Protein AF-A0A7L2SC80-F1 (afdb_monomer_lite)

Radius of gyration: 14.81 Å; chains: 1; bounding box: 38×23×45 Å

Organism: NCBI:txid98133

Foldseek 3Di:
DPLVVLLVVLVVLLVVLVVQVVVDDPSNVQVLQLSQLVLVVVLLVLLAVCAPHPQQLVSSLSSGRQSHPCPPPLSVQSSVDRDPVSNQVSLVVPPVSVVLVVQADDDVPGDHSVNSSVVVSVPRD

InterPro domains:
  IPR002843 ATPase, V0 complex, C/D subunit [PF01992] (8-123)
  IPR016727 ATPase, V0 complex, subunit D [PTHR11028] (8-123)
  IPR036079 V-type ATP synthase subunit C/D subunit superfamily [SSF103486] (8-123)

Structure (mmCIF, N/CA/C/O backbone):
data_AF-A0A7L2SC80-F1
#
_entry.id   AF-A0A7L2SC80-F1
#
loop_
_atom_site.group_PDB
_atom_site.id
_atom_site.type_symbol
_atom_site.label_atom_id
_atom_site.label_alt_id
_atom_site.label_comp_id
_atom_site.label_asym_id
_atom_site.label_entity_id
_atom_site.label_seq_id
_atom_site.pdbx_PDB_ins_code
_atom_site.Cartn_x
_atom_site.Cartn_y
_atom_site.Cartn_z
_atom_site.occupancy
_atom_site.B_iso_or_equiv
_atom_site.auth_seq_id
_atom_site.auth_comp_id
_atom_site.auth_asym_id
_atom_site.auth_atom_id
_atom_site.pdbx_PDB_model_num
ATOM 1 N N . LYS A 1 1 ? 20.762 9.617 -1.065 1.00 44.97 1 LYS A N 1
ATOM 2 C CA . LYS A 1 1 ? 20.483 10.776 -0.170 1.00 44.97 1 LYS A CA 1
ATOM 3 C C . LYS A 1 1 ? 18.986 11.128 -0.031 1.00 44.97 1 LYS A C 1
ATOM 5 O O . LYS A 1 1 ? 18.676 11.919 0.844 1.00 44.97 1 LYS A O 1
ATOM 10 N N . ASN A 1 2 ? 18.051 10.496 -0.763 1.00 51.22 2 ASN A N 1
ATOM 11 C CA . ASN A 1 2 ? 16.617 10.858 -0.738 1.00 51.22 2 ASN A CA 1
ATOM 12 C C . ASN A 1 2 ? 15.681 9.889 0.027 1.00 51.22 2 ASN A C 1
ATOM 14 O O . ASN A 1 2 ? 14.469 10.008 -0.092 1.00 51.22 2 ASN A O 1
ATOM 18 N N . ALA A 1 3 ? 16.195 8.964 0.847 1.00 55.78 3 ALA A N 1
ATOM 19 C CA . ALA A 1 3 ? 15.359 8.013 1.604 1.00 55.78 3 ALA A CA 1
ATOM 20 C C . ALA A 1 3 ? 14.628 8.627 2.827 1.00 55.78 3 ALA A C 1
ATOM 22 O O . ALA A 1 3 ? 13.800 7.968 3.457 1.00 55.78 3 ALA A O 1
ATOM 23 N N . HIS A 1 4 ? 14.897 9.894 3.166 1.00 62.88 4 HIS A N 1
ATOM 24 C CA . HIS A 1 4 ? 14.299 10.550 4.335 1.00 62.88 4 HIS A CA 1
ATOM 25 C C . HIS A 1 4 ? 12.846 10.988 4.127 1.00 62.88 4 HIS A C 1
ATOM 27 O O . HIS A 1 4 ? 12.032 10.817 5.025 1.00 62.88 4 HIS A O 1
ATOM 33 N N . LEU A 1 5 ? 12.491 11.523 2.956 1.00 69.94 5 LEU A N 1
ATOM 34 C CA . LEU A 1 5 ? 11.112 11.958 2.695 1.00 69.94 5 LEU A CA 1
ATOM 35 C C . LEU A 1 5 ? 10.131 10.772 2.649 1.00 69.94 5 LEU A C 1
ATOM 37 O O . LEU A 1 5 ? 9.066 10.863 3.263 1.00 69.94 5 LEU A O 1
ATOM 41 N N . PRO A 1 6 ? 10.477 9.630 2.016 1.00 72.44 6 PRO A N 1
ATOM 42 C CA . PRO A 1 6 ? 9.577 8.489 1.990 1.00 72.44 6 PRO A CA 1
ATOM 43 C C . PRO A 1 6 ? 9.304 7.875 3.368 1.00 72.44 6 PRO A C 1
ATOM 45 O O . PRO A 1 6 ? 8.156 7.529 3.654 1.00 72.44 6 PRO A O 1
ATOM 48 N N . SER A 1 7 ? 10.329 7.795 4.220 1.00 75.94 7 SER A N 1
ATOM 49 C CA . SER A 1 7 ? 10.220 7.267 5.586 1.00 75.94 7 SER A CA 1
ATOM 50 C C . SER A 1 7 ? 9.497 8.228 6.536 1.00 75.94 7 SER A C 1
ATOM 52 O O . SER A 1 7 ? 8.716 7.782 7.373 1.00 75.94 7 SER A O 1
ATOM 54 N N . LEU A 1 8 ? 9.663 9.546 6.367 1.00 85.31 8 LEU A N 1
ATOM 55 C CA . LEU A 1 8 ? 8.882 10.543 7.110 1.00 85.31 8 LEU A CA 1
ATOM 56 C C . LEU A 1 8 ? 7.385 10.427 6.822 1.00 85.31 8 LEU A C 1
ATOM 58 O O . LEU A 1 8 ? 6.585 10.444 7.753 1.00 85.31 8 LEU A O 1
ATOM 62 N N . PHE A 1 9 ? 7.001 10.267 5.554 1.00 88.38 9 PHE A N 1
ATOM 63 C CA . PHE A 1 9 ? 5.591 10.101 5.201 1.00 88.38 9 PHE A CA 1
ATOM 64 C C . PHE A 1 9 ? 5.027 8.773 5.719 1.00 88.38 9 PHE A C 1
ATOM 66 O O . PHE A 1 9 ? 3.892 8.739 6.177 1.00 88.38 9 PHE A O 1
ATOM 73 N N . GLN A 1 10 ? 5.817 7.692 5.708 1.00 91.19 10 GLN A N 1
ATOM 74 C CA . GLN A 1 10 ? 5.403 6.423 6.313 1.00 91.19 10 GLN A CA 1
ATOM 75 C C . GLN A 1 10 ? 5.086 6.607 7.804 1.00 91.19 10 GLN A C 1
ATOM 77 O O . GLN A 1 10 ? 3.993 6.268 8.250 1.00 91.19 10 GLN A O 1
ATOM 82 N N . ALA A 1 11 ? 6.020 7.191 8.559 1.00 92.50 11 ALA A N 1
ATOM 83 C CA . ALA A 1 11 ? 5.844 7.431 9.987 1.00 92.50 11 ALA A CA 1
ATOM 84 C C . ALA A 1 11 ? 4.668 8.378 10.273 1.00 92.50 11 ALA A C 1
ATOM 86 O O . ALA A 1 11 ? 3.912 8.156 11.218 1.00 92.50 11 ALA A O 1
ATOM 87 N N . TYR A 1 12 ? 4.493 9.416 9.449 1.00 95.25 12 TYR A N 1
ATOM 88 C CA . TYR A 1 12 ? 3.352 10.324 9.525 1.00 95.25 12 TYR A CA 1
ATOM 89 C C . TYR A 1 12 ? 2.029 9.578 9.339 1.00 95.25 12 TYR A C 1
ATOM 91 O O . TYR A 1 12 ? 1.153 9.694 10.193 1.00 95.25 12 TYR A O 1
ATOM 99 N N . LEU A 1 13 ? 1.908 8.783 8.273 1.00 96.38 13 LEU A N 1
ATOM 100 C CA . LEU A 1 13 ? 0.674 8.078 7.939 1.00 96.38 13 LEU A CA 1
ATOM 101 C C . LEU A 1 13 ? 0.300 7.065 9.029 1.00 96.38 13 LEU A C 1
ATOM 103 O O . LEU A 1 13 ? -0.830 7.064 9.512 1.00 96.38 13 LEU A O 1
ATOM 107 N N . GLU A 1 14 ? 1.270 6.279 9.505 1.00 97.12 14 GLU A N 1
ATOM 108 C CA . GLU A 1 14 ? 1.054 5.322 10.596 1.00 97.12 14 GLU A CA 1
ATOM 109 C C . GLU A 1 14 ? 0.667 6.014 11.915 1.00 97.12 14 GLU A C 1
ATOM 111 O O . GLU A 1 14 ? -0.162 5.505 12.674 1.00 97.12 14 GLU A O 1
ATOM 116 N N . SER A 1 15 ? 1.264 7.172 12.213 1.00 97.62 15 SER A N 1
ATOM 117 C CA . SER A 1 15 ? 0.950 7.941 13.420 1.00 97.62 15 SER A CA 1
ATOM 118 C C . SER A 1 15 ? -0.437 8.583 13.334 1.00 97.62 15 SER A C 1
ATOM 120 O O . SER A 1 15 ? -1.201 8.541 14.300 1.00 97.62 15 SER A O 1
ATOM 122 N N . PHE A 1 16 ? -0.804 9.114 12.166 1.00 97.56 16 PHE A N 1
ATOM 123 C CA . PHE A 1 16 ? -2.110 9.727 11.945 1.00 97.56 16 PHE A CA 1
ATOM 124 C C . PHE A 1 16 ? -3.239 8.692 11.973 1.00 97.56 16 PHE A C 1
ATOM 126 O O . PHE A 1 16 ? -4.248 8.912 12.638 1.00 97.56 16 PHE A O 1
ATOM 133 N N . TYR A 1 17 ? -3.028 7.513 11.382 1.00 97.94 17 TYR A N 1
ATOM 134 C CA . TYR A 1 17 ? -3.959 6.391 11.497 1.00 97.94 17 TYR A CA 1
ATOM 135 C C . TYR A 1 17 ? -4.196 5.984 12.957 1.00 97.94 17 TYR A C 1
ATOM 137 O O . TYR A 1 17 ? -5.339 5.842 13.397 1.00 97.94 17 TYR A O 1
ATOM 145 N N . LYS A 1 18 ? -3.120 5.855 13.750 1.00 97.88 18 LYS A N 1
ATOM 146 C CA . LYS A 1 18 ? -3.226 5.573 15.191 1.00 97.88 18 LYS A CA 1
ATOM 147 C C . LYS A 1 18 ? -4.006 6.668 15.916 1.00 97.88 18 LYS A C 1
ATOM 149 O O . LYS A 1 18 ? -4.872 6.344 16.722 1.00 97.88 18 LYS A O 1
ATOM 154 N N . PHE A 1 19 ? -3.746 7.938 15.612 1.00 97.88 19 PHE A N 1
ATOM 155 C CA . PHE A 1 19 ? -4.492 9.059 16.179 1.00 97.88 19 PHE A CA 1
ATOM 156 C C . PHE A 1 19 ? -5.993 8.973 15.853 1.00 97.88 19 PHE A C 1
ATOM 158 O O . PHE A 1 19 ? -6.807 8.986 16.776 1.00 97.88 19 PHE A O 1
ATOM 165 N N . CYS A 1 20 ? -6.374 8.782 14.588 1.00 97.75 20 CYS A N 1
ATOM 166 C CA . CYS A 1 20 ? -7.776 8.608 14.192 1.00 97.75 20 CYS A CA 1
ATOM 167 C C . CYS A 1 20 ? -8.438 7.432 14.922 1.00 97.75 20 CYS A C 1
ATOM 169 O O . CYS A 1 20 ? -9.532 7.594 15.465 1.00 97.75 20 CYS A O 1
ATOM 171 N N . LYS A 1 21 ? -7.748 6.288 15.041 1.00 96.31 21 LYS A N 1
ATOM 172 C CA . LYS A 1 21 ? -8.234 5.151 15.840 1.00 96.31 21 LYS A CA 1
ATOM 173 C C . LYS A 1 21 ? -8.453 5.499 17.310 1.00 96.31 21 LYS A C 1
ATOM 175 O O . LYS A 1 21 ? -9.434 5.040 17.885 1.00 96.31 21 LYS A O 1
ATOM 180 N N . THR A 1 22 ? -7.575 6.298 17.922 1.00 97.81 22 THR A N 1
ATOM 181 C CA . THR A 1 22 ? -7.747 6.707 19.329 1.00 97.81 22 THR A CA 1
ATOM 182 C C . THR A 1 22 ? -8.941 7.630 19.548 1.00 97.81 22 THR A C 1
ATOM 184 O O . THR A 1 22 ? -9.525 7.596 20.628 1.00 97.81 22 THR A O 1
ATOM 187 N N . LEU A 1 23 ? -9.324 8.429 18.545 1.00 97.25 23 LEU A N 1
ATOM 188 C CA . LEU A 1 23 ? -10.520 9.273 18.619 1.00 97.25 23 LEU A CA 1
ATOM 189 C C . LEU A 1 23 ? -11.811 8.445 18.574 1.00 97.25 23 LEU A C 1
ATOM 191 O O . LEU A 1 23 ? -12.787 8.808 19.228 1.00 97.25 23 LEU A O 1
ATOM 195 N N . GLY A 1 24 ? -11.807 7.327 17.841 1.00 95.50 24 GLY A N 1
ATOM 196 C CA . GLY A 1 24 ? -12.957 6.432 17.732 1.00 95.50 24 GLY A CA 1
ATOM 197 C C . GLY A 1 24 ? -14.177 7.071 17.059 1.00 95.50 24 GLY A C 1
ATOM 198 O O . GLY A 1 24 ? -14.107 8.157 16.474 1.00 95.50 24 GLY A O 1
ATOM 199 N N . GLY A 1 25 ? -15.308 6.365 17.142 1.00 96.44 25 GLY A N 1
ATOM 200 C CA . GLY A 1 25 ? -16.595 6.803 16.601 1.00 96.44 25 GLY A CA 1
ATOM 201 C C . GLY A 1 25 ? -16.529 7.163 15.117 1.00 96.44 25 GLY A C 1
ATOM 202 O O . GLY A 1 25 ? -15.715 6.631 14.367 1.00 96.44 25 GLY A O 1
ATOM 203 N N . THR A 1 26 ? -17.340 8.141 14.718 1.00 96.88 26 THR A N 1
ATOM 204 C CA . THR A 1 26 ? -17.448 8.587 13.322 1.00 96.88 26 THR A CA 1
ATOM 205 C C . THR A 1 26 ? -16.108 9.014 12.722 1.00 96.88 26 THR A C 1
ATOM 207 O O . THR A 1 26 ? -15.879 8.801 11.538 1.00 96.88 26 THR A O 1
ATOM 210 N N . THR A 1 27 ? -15.197 9.579 13.522 1.00 96.00 27 THR A N 1
ATOM 211 C CA . THR A 1 27 ? -13.871 9.974 13.032 1.00 96.00 27 THR A CA 1
ATOM 212 C C . THR A 1 27 ? -13.043 8.764 12.625 1.00 96.00 27 THR A C 1
ATOM 214 O O . THR A 1 27 ? -12.431 8.783 11.561 1.00 96.00 27 THR A O 1
ATOM 217 N N . ALA A 1 28 ? -13.006 7.717 13.453 1.00 96.56 28 ALA A N 1
ATOM 218 C CA . ALA A 1 28 ? -12.284 6.498 13.106 1.00 96.56 28 ALA A CA 1
ATOM 219 C C . ALA A 1 28 ? -12.945 5.787 11.919 1.00 96.56 28 ALA A C 1
ATOM 221 O O . ALA A 1 28 ? -12.233 5.381 11.004 1.00 96.56 28 ALA A O 1
ATOM 222 N N . ASP A 1 29 ? -14.277 5.704 11.917 1.00 95.69 29 ASP A N 1
ATOM 223 C CA . ASP A 1 29 ? -15.049 5.011 10.882 1.00 95.69 29 ASP A CA 1
ATOM 224 C C . ASP A 1 29 ? -14.896 5.666 9.501 1.00 95.69 29 ASP A C 1
ATOM 226 O O . ASP A 1 29 ? -14.832 4.959 8.502 1.00 95.69 29 ASP A O 1
ATOM 230 N N . ALA A 1 30 ? -14.785 6.998 9.441 1.00 94.94 30 ALA A N 1
ATOM 231 C CA . ALA A 1 30 ? -14.567 7.727 8.192 1.00 94.94 30 ALA A CA 1
ATOM 232 C C . ALA A 1 30 ? -13.084 7.780 7.787 1.00 94.94 30 ALA A C 1
ATOM 234 O O . ALA A 1 30 ? -12.737 7.518 6.640 1.00 94.94 30 ALA A O 1
ATOM 235 N N . MET A 1 31 ? -12.178 8.102 8.718 1.00 96.12 31 MET A N 1
ATOM 236 C CA . MET A 1 31 ? -10.776 8.364 8.366 1.00 96.12 31 MET A CA 1
ATOM 237 C C . MET A 1 31 ? -9.936 7.099 8.196 1.00 96.12 31 MET A C 1
ATOM 239 O O . MET A 1 31 ? -9.026 7.093 7.372 1.00 96.12 31 MET A O 1
ATOM 243 N N . CYS A 1 32 ? -10.175 6.039 8.977 1.00 96.69 32 CYS A N 1
ATOM 244 C CA . CYS A 1 32 ? -9.326 4.844 8.909 1.00 96.69 32 CYS A CA 1
ATOM 245 C C . CYS A 1 32 ? -9.374 4.164 7.530 1.00 96.69 32 CYS A C 1
ATOM 247 O O . CYS A 1 32 ? -8.293 3.862 7.030 1.00 96.69 32 CYS A O 1
ATOM 249 N N . PRO A 1 33 ? -10.543 3.990 6.878 1.00 96.00 33 PRO A N 1
ATOM 250 C CA . PRO A 1 33 ? -10.604 3.433 5.524 1.00 96.00 33 PRO A CA 1
ATOM 251 C C . PRO A 1 33 ? -9.850 4.275 4.484 1.00 96.00 33 PRO A C 1
ATOM 253 O O . PRO A 1 33 ? -9.112 3.724 3.671 1.00 96.00 33 PRO A O 1
ATOM 256 N N . ILE A 1 34 ? -9.962 5.608 4.556 1.00 95.44 34 ILE A N 1
ATOM 257 C CA . ILE A 1 34 ? -9.240 6.536 3.666 1.00 95.44 34 ILE A CA 1
ATOM 258 C C . ILE A 1 34 ? -7.723 6.372 3.841 1.00 95.44 34 ILE A C 1
ATOM 260 O O . ILE A 1 34 ? -6.972 6.275 2.873 1.00 95.44 34 ILE A O 1
ATOM 264 N N . LEU A 1 35 ? -7.257 6.307 5.090 1.00 96.56 35 LEU A N 1
ATOM 265 C CA . LEU A 1 35 ? -5.834 6.157 5.406 1.00 96.56 35 LEU A CA 1
ATOM 266 C C . LEU A 1 35 ? -5.292 4.755 5.087 1.00 96.56 35 LEU A C 1
ATOM 268 O O . LEU A 1 35 ? -4.122 4.629 4.726 1.00 96.56 35 LEU A O 1
ATOM 272 N N . GLU A 1 36 ? -6.120 3.714 5.207 1.00 97.25 36 GLU A N 1
ATOM 273 C CA . GLU A 1 36 ? -5.798 2.350 4.771 1.00 97.25 36 GLU A CA 1
ATOM 274 C C . GLU A 1 36 ? -5.571 2.304 3.260 1.00 97.25 36 GLU A C 1
ATOM 276 O O . GLU A 1 36 ? -4.550 1.784 2.806 1.00 97.25 36 GLU A O 1
ATOM 281 N N . PHE A 1 37 ? -6.478 2.913 2.493 1.00 96.44 37 PHE A N 1
ATOM 282 C CA . PHE A 1 37 ? -6.341 3.026 1.046 1.00 96.44 37 PHE A CA 1
ATOM 283 C C . PHE A 1 37 ? -5.088 3.821 0.654 1.00 96.44 37 PHE A C 1
ATOM 285 O O . PHE A 1 37 ? -4.315 3.371 -0.191 1.00 96.44 37 PHE A O 1
ATOM 292 N N . GLU A 1 38 ? -4.828 4.962 1.299 1.00 95.94 38 GLU A N 1
ATOM 293 C CA . GLU A 1 38 ? -3.637 5.775 1.023 1.00 95.94 38 GLU A CA 1
ATOM 294 C C . GLU A 1 38 ? -2.333 5.012 1.315 1.00 95.94 38 GLU A C 1
ATOM 296 O O . GLU A 1 38 ? -1.353 5.115 0.567 1.00 95.94 38 GLU A O 1
ATOM 301 N N . ALA A 1 39 ? -2.316 4.200 2.377 1.00 97.38 39 ALA A N 1
ATOM 302 C CA . ALA A 1 39 ? -1.186 3.335 2.6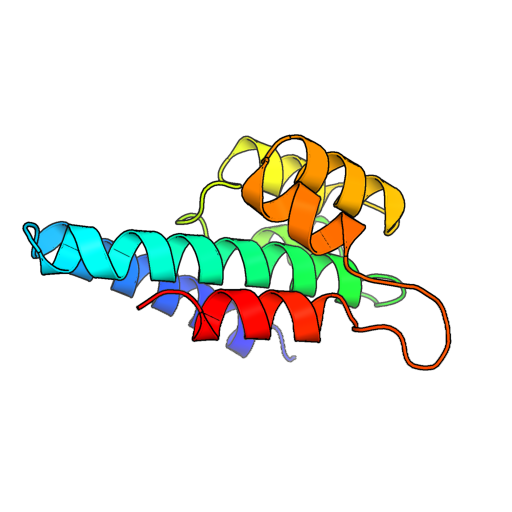99 1.00 97.38 39 ALA A CA 1
ATOM 303 C C . ALA A 1 39 ? -0.930 2.298 1.596 1.00 97.38 39 ALA A C 1
ATOM 305 O O . ALA A 1 39 ? 0.213 2.135 1.150 1.00 97.38 39 ALA A O 1
ATOM 306 N N . ASP A 1 40 ? -1.988 1.638 1.130 1.00 98.00 40 ASP A N 1
ATOM 307 C CA . ASP A 1 40 ? -1.902 0.576 0.131 1.00 98.00 40 ASP A CA 1
ATOM 308 C C . ASP A 1 40 ? -1.577 1.124 -1.266 1.00 98.00 40 ASP A C 1
ATOM 310 O O . ASP A 1 40 ? -0.675 0.611 -1.938 1.00 98.00 40 ASP A O 1
ATOM 314 N N . ARG A 1 41 ? -2.208 2.237 -1.668 1.00 96.38 41 ARG A N 1
ATOM 315 C CA . ARG A 1 41 ? -1.871 2.998 -2.882 1.00 96.38 41 ARG A CA 1
ATOM 316 C C . ARG A 1 41 ? -0.381 3.300 -2.917 1.00 96.38 41 ARG A C 1
ATOM 318 O O . ARG A 1 41 ? 0.303 3.026 -3.904 1.00 96.38 41 ARG A O 1
ATOM 325 N N . ARG A 1 42 ? 0.155 3.815 -1.811 1.00 95.62 42 ARG A N 1
ATOM 326 C CA . ARG A 1 42 ? 1.572 4.152 -1.702 1.00 95.62 42 ARG A CA 1
ATOM 327 C C . ARG A 1 42 ? 2.476 2.927 -1.814 1.00 95.62 42 ARG A C 1
ATOM 329 O O . ARG A 1 42 ? 3.516 3.019 -2.465 1.00 95.62 42 ARG A O 1
ATOM 336 N N . ALA A 1 43 ? 2.094 1.787 -1.240 1.00 97.62 43 ALA A N 1
ATOM 337 C CA . ALA A 1 43 ? 2.849 0.542 -1.378 1.00 97.62 43 ALA A CA 1
ATOM 338 C C . ALA A 1 43 ? 2.898 0.047 -2.837 1.00 97.62 43 ALA A C 1
ATOM 340 O O . ALA A 1 43 ? 3.976 -0.316 -3.325 1.00 97.62 43 ALA A O 1
ATOM 341 N N . PHE A 1 44 ? 1.775 0.101 -3.561 1.00 97.69 44 PHE A N 1
ATOM 342 C CA . PHE A 1 44 ? 1.730 -0.233 -4.988 1.00 97.69 44 PHE A CA 1
ATOM 343 C C . PHE A 1 44 ? 2.614 0.697 -5.825 1.00 97.69 44 PHE A C 1
ATOM 345 O O . PHE A 1 44 ? 3.475 0.217 -6.566 1.00 97.69 44 PHE A O 1
ATOM 352 N N . ILE A 1 45 ? 2.463 2.015 -5.665 1.00 94.88 45 ILE A N 1
ATOM 353 C CA . ILE A 1 45 ? 3.212 3.015 -6.441 1.00 94.88 45 ILE A CA 1
ATOM 354 C C . ILE A 1 45 ? 4.716 2.946 -6.159 1.00 94.88 45 ILE A C 1
ATOM 356 O O . ILE A 1 45 ? 5.514 2.970 -7.095 1.00 94.88 45 ILE A O 1
ATOM 360 N N . ILE A 1 46 ? 5.131 2.787 -4.895 1.00 94.69 46 ILE A N 1
ATOM 361 C CA . ILE A 1 46 ? 6.548 2.582 -4.549 1.00 94.69 46 ILE A CA 1
ATOM 362 C C . ILE A 1 46 ? 7.096 1.339 -5.256 1.00 94.69 46 ILE A C 1
ATOM 364 O O . ILE A 1 46 ? 8.208 1.373 -5.778 1.00 94.69 46 ILE A O 1
ATOM 368 N N . THR A 1 47 ? 6.331 0.246 -5.281 1.00 97.12 47 THR A N 1
ATOM 369 C CA . THR A 1 47 ? 6.780 -1.005 -5.899 1.00 97.12 47 THR A CA 1
ATOM 370 C C . THR A 1 47 ? 6.946 -0.851 -7.405 1.00 97.12 47 THR A C 1
ATOM 372 O O . THR A 1 47 ? 8.028 -1.134 -7.916 1.00 97.12 47 THR A O 1
ATOM 375 N N . ILE A 1 48 ? 5.940 -0.313 -8.094 1.00 95.50 48 ILE A N 1
ATOM 376 C CA . ILE A 1 48 ? 5.967 -0.106 -9.548 1.00 95.50 48 ILE A CA 1
ATOM 377 C C . ILE A 1 48 ? 7.100 0.848 -9.948 1.00 95.50 48 ILE A C 1
ATOM 379 O O . ILE A 1 48 ? 7.899 0.527 -10.825 1.00 95.50 48 ILE A O 1
ATOM 383 N N . ASN A 1 49 ? 7.234 1.980 -9.253 1.00 93.50 49 ASN A N 1
ATOM 384 C CA . ASN A 1 49 ? 8.237 2.996 -9.585 1.00 93.50 49 ASN A CA 1
ATOM 385 C C . ASN A 1 49 ? 9.661 2.608 -9.159 1.00 93.50 49 ASN A C 1
ATOM 387 O O . ASN A 1 49 ? 10.621 3.260 -9.563 1.00 93.50 49 ASN A O 1
ATOM 391 N N . SER A 1 50 ? 9.822 1.560 -8.344 1.00 95.12 50 SER A N 1
ATOM 392 C CA . SER A 1 50 ? 11.144 1.033 -7.986 1.00 95.12 50 SER A CA 1
ATOM 393 C C . SER A 1 50 ? 11.775 0.173 -9.083 1.00 95.12 50 SER A C 1
ATOM 395 O O . SER A 1 50 ? 12.993 -0.030 -9.062 1.00 95.12 50 SER A O 1
ATOM 397 N N . PHE A 1 51 ? 10.988 -0.330 -10.041 1.00 94.56 51 PHE A N 1
ATOM 398 C CA . PHE A 1 51 ? 11.508 -1.172 -11.114 1.00 94.56 51 PHE A CA 1
ATOM 399 C C . PHE A 1 51 ? 12.495 -0.402 -11.996 1.00 94.56 51 PHE A C 1
ATOM 401 O O . PHE A 1 51 ? 12.256 0.738 -12.385 1.00 94.56 51 PHE A O 1
ATOM 408 N N . GLY A 1 52 ? 13.638 -1.024 -12.294 1.00 91.75 52 GLY A N 1
ATOM 409 C CA . GLY A 1 52 ? 14.712 -0.394 -13.070 1.00 91.75 52 GLY A CA 1
ATOM 410 C C . GLY A 1 52 ? 15.515 0.676 -12.317 1.00 91.75 52 GLY A C 1
ATOM 411 O O . GLY A 1 52 ? 16.355 1.333 -12.927 1.00 91.75 52 GLY A O 1
ATOM 412 N N . THR A 1 53 ? 15.290 0.849 -11.009 1.00 93.75 53 THR A N 1
ATOM 413 C CA . THR A 1 53 ? 16.076 1.751 -10.150 1.00 93.75 53 THR A CA 1
ATOM 414 C C . THR A 1 53 ? 17.114 0.987 -9.317 1.00 93.75 53 THR A C 1
ATOM 416 O O . THR A 1 53 ? 17.101 -0.239 -9.255 1.00 93.75 53 THR A O 1
ATOM 419 N N . GLU A 1 54 ? 18.002 1.708 -8.628 1.00 92.12 54 GLU A N 1
ATOM 420 C CA . GLU A 1 54 ? 18.993 1.128 -7.701 1.00 92.12 54 GLU A CA 1
ATOM 421 C C . GLU A 1 54 ? 18.406 0.758 -6.319 1.00 92.12 54 GLU A C 1
ATOM 423 O O . GLU A 1 54 ? 19.147 0.399 -5.402 1.00 92.12 54 GLU A O 1
ATOM 428 N N . LEU A 1 55 ? 17.086 0.874 -6.123 1.00 92.69 55 LEU A N 1
ATOM 429 C CA . LEU A 1 55 ? 16.449 0.592 -4.838 1.00 92.69 55 LEU A CA 1
ATOM 430 C C . LEU A 1 55 ? 16.370 -0.922 -4.589 1.00 92.69 55 LEU A C 1
ATOM 432 O O . LEU A 1 55 ? 15.682 -1.649 -5.304 1.00 92.69 55 LEU A O 1
ATOM 436 N N . SER A 1 56 ? 17.043 -1.395 -3.539 1.00 94.75 56 SER A N 1
ATOM 437 C CA . SER A 1 56 ? 17.000 -2.807 -3.150 1.00 94.75 56 SER A CA 1
ATOM 438 C C . SER A 1 56 ? 15.602 -3.222 -2.666 1.00 94.75 56 SER A C 1
ATOM 440 O O . SER A 1 56 ? 14.840 -2.408 -2.139 1.00 94.75 56 SER A O 1
ATOM 442 N N . LYS A 1 57 ? 15.271 -4.515 -2.778 1.00 94.81 57 LYS A N 1
ATOM 443 C CA . LYS A 1 57 ? 14.007 -5.075 -2.259 1.00 94.81 57 LYS A CA 1
ATOM 444 C C . LYS A 1 57 ? 13.827 -4.828 -0.757 1.00 94.81 57 LYS A C 1
ATOM 446 O O . LYS A 1 57 ? 12.722 -4.536 -0.305 1.00 94.81 57 LYS A O 1
ATOM 451 N N . GLU A 1 58 ? 14.917 -4.922 0.004 1.00 94.62 58 GLU A N 1
ATOM 452 C CA . GLU A 1 58 ? 14.920 -4.669 1.446 1.00 94.62 58 GLU A CA 1
ATOM 453 C C . GLU A 1 58 ? 14.663 -3.197 1.765 1.00 94.62 58 GLU A C 1
ATOM 455 O O . GLU A 1 58 ? 13.875 -2.890 2.657 1.00 94.62 58 GLU A O 1
ATOM 460 N N . ASP A 1 59 ? 15.295 -2.275 1.036 1.00 93.56 59 ASP A N 1
ATOM 461 C CA . ASP A 1 59 ? 15.080 -0.846 1.256 1.00 93.56 59 ASP A CA 1
ATOM 462 C C . ASP A 1 59 ? 13.696 -0.408 0.799 1.00 93.56 59 ASP A C 1
ATOM 464 O O . ASP A 1 59 ? 13.071 0.393 1.484 1.00 93.56 59 ASP A O 1
ATOM 468 N N . ARG A 1 60 ? 13.177 -0.987 -0.288 1.00 94.50 60 ARG A N 1
ATOM 469 C CA . ARG A 1 60 ? 11.785 -0.816 -0.713 1.00 94.50 60 ARG A CA 1
ATOM 470 C C . ARG A 1 60 ? 10.804 -1.220 0.388 1.00 94.50 60 ARG A C 1
ATOM 472 O O . ARG A 1 60 ? 9.903 -0.447 0.698 1.00 94.50 60 ARG A O 1
ATOM 479 N N . ALA A 1 61 ? 11.000 -2.388 1.003 1.00 95.44 61 ALA A N 1
ATOM 480 C CA . ALA A 1 61 ? 10.131 -2.873 2.076 1.00 95.44 61 ALA A CA 1
ATOM 481 C C . ALA A 1 61 ? 10.085 -1.912 3.277 1.00 95.44 61 ALA A C 1
ATOM 483 O O . ALA A 1 61 ? 9.031 -1.722 3.878 1.00 95.44 61 ALA A O 1
ATOM 484 N N . LYS A 1 62 ? 11.206 -1.247 3.589 1.00 94.06 62 LYS A N 1
ATOM 485 C CA . LYS A 1 62 ? 11.296 -0.238 4.660 1.00 94.06 62 LYS A CA 1
ATOM 486 C C . LYS A 1 62 ? 10.528 1.054 4.369 1.00 94.06 62 LYS A C 1
ATOM 488 O O . LYS A 1 62 ? 10.539 1.924 5.229 1.00 94.06 62 LYS A O 1
ATOM 493 N N . LEU A 1 63 ? 9.941 1.226 3.182 1.00 94.88 63 LEU A N 1
ATOM 494 C CA . LEU A 1 63 ? 9.165 2.420 2.821 1.00 94.88 63 LEU A CA 1
ATOM 495 C C . LEU A 1 63 ? 7.648 2.205 2.909 1.00 94.88 63 LEU A C 1
ATOM 497 O O . LEU A 1 63 ? 6.893 3.169 2.748 1.00 94.88 63 LEU A O 1
ATOM 501 N N . PHE A 1 64 ? 7.197 0.964 3.116 1.00 96.75 64 PHE A N 1
ATOM 502 C CA . PHE A 1 64 ? 5.778 0.631 3.133 1.00 96.75 64 PHE A CA 1
ATOM 503 C C . PHE A 1 64 ? 5.121 1.012 4.467 1.00 96.75 64 PHE A C 1
ATOM 505 O O . PHE A 1 64 ? 5.623 0.623 5.521 1.00 96.75 64 PHE A O 1
ATOM 512 N N . PRO A 1 65 ? 3.992 1.743 4.455 1.00 97.38 65 PRO A N 1
ATOM 513 C CA . PRO A 1 65 ? 3.202 1.965 5.663 1.00 97.38 65 PRO A CA 1
ATOM 514 C C . PRO A 1 65 ? 2.499 0.684 6.126 1.00 97.38 65 PRO A C 1
ATOM 516 O O . PRO A 1 65 ? 1.920 -0.034 5.317 1.00 97.38 65 PRO A O 1
ATOM 519 N N . HIS A 1 66 ? 2.490 0.423 7.434 1.00 97.75 66 HIS A N 1
ATOM 520 C CA . HIS A 1 66 ? 1.886 -0.784 8.024 1.00 97.75 66 HIS A CA 1
ATOM 521 C C . HIS A 1 66 ? 0.462 -0.570 8.571 1.00 97.75 66 HIS A C 1
ATOM 523 O O . HIS A 1 66 ? 0.079 -1.168 9.578 1.00 97.75 66 HIS A O 1
ATOM 529 N N . CYS A 1 67 ? -0.312 0.328 7.959 1.00 97.25 67 CYS A N 1
ATOM 530 C CA . CYS A 1 67 ? -1.668 0.676 8.399 1.00 97.25 67 CYS A CA 1
ATOM 531 C C . CYS A 1 67 ? -2.744 0.500 7.317 1.00 97.25 67 CYS A C 1
ATOM 533 O O . CYS A 1 67 ? -3.823 1.053 7.479 1.00 97.25 67 CYS A O 1
ATOM 535 N N . GLY A 1 68 ? -2.446 -0.235 6.241 1.00 97.06 68 GLY A N 1
ATOM 536 C CA . GLY A 1 68 ? -3.387 -0.600 5.175 1.00 97.06 68 GLY A CA 1
ATOM 537 C C . GLY A 1 68 ? -3.769 -2.084 5.186 1.00 97.06 68 GLY A C 1
ATOM 538 O O . GLY A 1 68 ? -3.269 -2.861 6.006 1.00 97.06 68 GLY A O 1
ATOM 539 N N . LYS A 1 69 ? -4.637 -2.493 4.257 1.00 97.25 69 LYS A N 1
ATOM 540 C CA . LYS A 1 69 ? -5.130 -3.875 4.106 1.00 97.25 69 LYS A CA 1
ATOM 541 C C . LYS A 1 69 ? -4.081 -4.814 3.515 1.00 97.25 69 LYS A C 1
ATOM 543 O O . LYS A 1 69 ? -4.197 -6.032 3.661 1.00 97.25 69 LYS A O 1
ATOM 548 N N . LEU A 1 70 ? -3.048 -4.278 2.861 1.00 97.88 70 LEU A N 1
ATOM 549 C CA . LEU A 1 70 ? -1.928 -5.085 2.378 1.00 97.88 70 LEU A CA 1
ATOM 550 C C . LEU A 1 70 ? -1.021 -5.570 3.514 1.00 97.88 70 LEU A 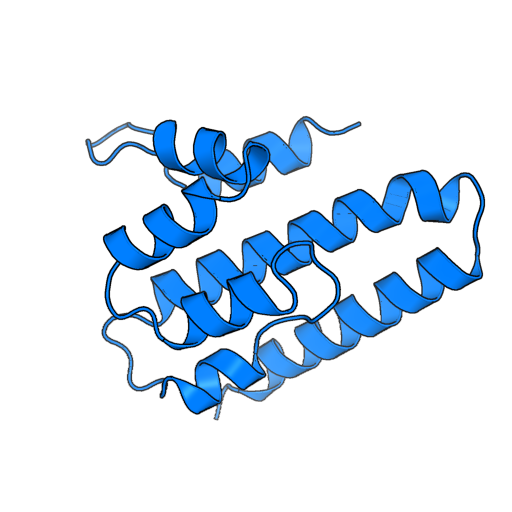C 1
ATOM 552 O O . LEU A 1 70 ? -0.231 -6.492 3.304 1.00 97.88 70 LEU A O 1
ATOM 556 N N . TYR A 1 71 ? -1.077 -4.962 4.701 1.00 97.44 71 TYR A N 1
ATOM 557 C CA . TYR A 1 71 ? -0.281 -5.424 5.832 1.00 97.44 71 TYR A CA 1
ATOM 558 C C . TYR A 1 71 ? -0.946 -6.626 6.531 1.00 97.44 71 TYR A C 1
ATOM 560 O O . TYR A 1 71 ? -2.124 -6.532 6.873 1.00 97.44 71 TYR A O 1
ATOM 568 N N . PRO A 1 72 ? -0.199 -7.701 6.859 1.00 97.69 72 PRO A N 1
ATOM 569 C CA . PRO A 1 72 ? 1.226 -7.916 6.572 1.00 97.69 72 PRO A CA 1
ATOM 570 C C . PRO A 1 72 ? 1.539 -8.643 5.250 1.00 97.69 72 PRO A C 1
ATOM 572 O O . PRO A 1 72 ? 2.603 -8.405 4.671 1.00 97.69 72 PRO A O 1
ATOM 575 N N . GLU A 1 73 ? 0.670 -9.532 4.765 1.00 97.94 73 GLU A N 1
ATOM 576 C CA . GLU A 1 73 ? 1.017 -10.484 3.699 1.00 97.94 73 GLU A CA 1
ATOM 577 C C . GLU A 1 73 ? 1.206 -9.837 2.322 1.00 97.94 73 GLU A C 1
ATOM 579 O O . GLU A 1 73 ? 2.141 -10.193 1.599 1.00 97.94 73 GLU A O 1
ATOM 584 N N . GLY A 1 74 ? 0.345 -8.893 1.943 1.00 98.19 74 GLY A N 1
ATOM 585 C CA . GLY A 1 74 ? 0.425 -8.184 0.665 1.00 98.19 74 GLY A CA 1
ATOM 586 C C . GLY A 1 74 ? 1.725 -7.389 0.535 1.00 98.19 74 GLY A C 1
ATOM 587 O O . GLY A 1 74 ? 2.419 -7.498 -0.475 1.00 98.19 74 GLY A O 1
ATOM 588 N N . LEU A 1 75 ? 2.133 -6.680 1.592 1.00 98.44 75 LEU A N 1
ATOM 589 C CA . LEU A 1 75 ? 3.403 -5.944 1.619 1.00 98.44 75 LEU A CA 1
ATOM 590 C C . LEU A 1 75 ? 4.614 -6.873 1.488 1.00 98.44 75 LEU A C 1
ATOM 592 O O . LEU A 1 75 ? 5.565 -6.553 0.774 1.00 98.44 75 LEU A O 1
ATOM 596 N N . ALA A 1 76 ? 4.580 -8.042 2.134 1.00 98.06 76 ALA A N 1
ATOM 597 C CA . ALA A 1 76 ? 5.648 -9.032 2.011 1.00 98.06 76 ALA A CA 1
ATOM 598 C C . ALA A 1 76 ? 5.774 -9.580 0.578 1.00 98.06 76 ALA A C 1
ATOM 600 O O . ALA A 1 76 ? 6.886 -9.867 0.126 1.00 98.06 76 ALA A O 1
ATOM 601 N N . GLN A 1 77 ? 4.657 -9.712 -0.142 1.00 98.31 77 GLN A N 1
ATOM 602 C CA . GLN A 1 77 ? 4.654 -10.106 -1.551 1.00 98.31 77 GLN A CA 1
ATOM 603 C C . GLN A 1 77 ? 5.152 -8.970 -2.457 1.00 98.31 77 GLN A C 1
ATOM 605 O O . GLN A 1 77 ? 6.053 -9.199 -3.264 1.00 98.31 77 GLN A O 1
ATOM 610 N N . LEU A 1 78 ? 4.674 -7.735 -2.264 1.00 98.25 78 LEU A N 1
ATOM 611 C CA . LEU A 1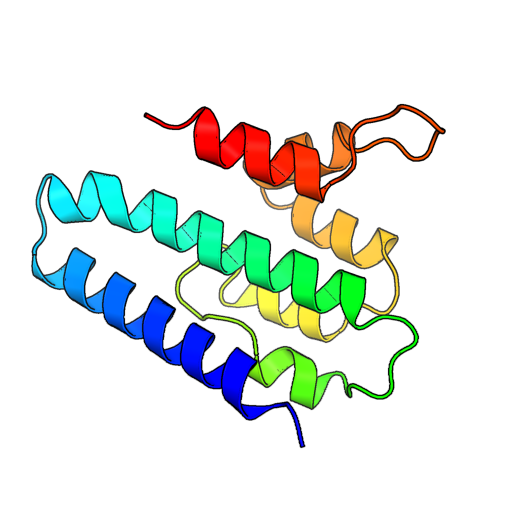 78 ? 5.152 -6.557 -3.005 1.00 98.25 78 LEU A CA 1
ATOM 612 C C . LEU A 1 78 ? 6.653 -6.314 -2.814 1.00 98.25 78 LEU A C 1
ATOM 614 O O . LEU A 1 78 ? 7.365 -6.008 -3.768 1.00 98.25 78 LEU A O 1
ATOM 618 N N . ALA A 1 79 ? 7.175 -6.534 -1.605 1.00 97.62 79 ALA A N 1
ATOM 619 C CA . ALA A 1 79 ? 8.606 -6.444 -1.328 1.00 97.62 79 ALA A CA 1
ATOM 620 C C . ALA A 1 79 ? 9.436 -7.398 -2.201 1.00 97.62 79 ALA A C 1
ATOM 622 O O . ALA A 1 79 ? 10.588 -7.093 -2.510 1.00 97.62 79 ALA A O 1
ATOM 623 N N . ARG A 1 80 ? 8.867 -8.532 -2.629 1.00 97.25 80 ARG A N 1
ATOM 624 C CA . ARG A 1 80 ? 9.544 -9.542 -3.453 1.00 97.25 80 ARG A CA 1
ATOM 625 C C . ARG A 1 80 ? 9.311 -9.367 -4.949 1.00 97.25 80 ARG A C 1
ATOM 627 O O . ARG A 1 80 ? 10.107 -9.923 -5.699 1.00 97.25 80 ARG A O 1
ATOM 634 N N . ALA A 1 81 ? 8.300 -8.597 -5.349 1.00 97.88 81 ALA A N 1
ATOM 635 C CA . ALA A 1 81 ? 7.903 -8.433 -6.741 1.00 97.88 81 ALA A CA 1
ATOM 636 C C . ALA A 1 81 ? 9.038 -7.867 -7.612 1.00 97.88 81 ALA A C 1
ATOM 638 O O . ALA A 1 81 ? 9.733 -6.929 -7.203 1.00 97.88 81 ALA A O 1
ATOM 639 N N . ASP A 1 82 ? 9.208 -8.429 -8.805 1.00 96.12 82 ASP A N 1
ATOM 640 C CA . ASP A 1 82 ? 10.234 -8.042 -9.788 1.00 96.12 82 ASP A CA 1
ATOM 641 C C . ASP A 1 82 ? 9.657 -7.405 -11.055 1.00 96.12 82 ASP A C 1
ATOM 643 O O . ASP A 1 82 ? 10.390 -6.784 -11.823 1.00 96.12 82 ASP A O 1
ATOM 647 N N . ASP A 1 83 ? 8.350 -7.537 -11.266 1.00 96.19 83 ASP A N 1
ATOM 648 C CA . ASP A 1 83 ? 7.659 -7.034 -12.442 1.00 96.19 83 ASP A CA 1
ATOM 649 C C . ASP A 1 83 ? 6.225 -6.589 -12.107 1.00 96.19 83 ASP A C 1
ATOM 651 O O . ASP A 1 83 ? 5.702 -6.811 -11.009 1.00 96.19 83 ASP A O 1
ATOM 655 N N . TYR A 1 84 ? 5.592 -5.922 -13.071 1.00 95.06 84 TYR A N 1
ATOM 656 C CA . TYR A 1 84 ? 4.233 -5.405 -12.934 1.00 95.06 84 TYR A CA 1
ATOM 657 C C . TYR A 1 84 ? 3.179 -6.517 -12.804 1.00 95.06 84 TYR A C 1
ATOM 659 O O . TYR A 1 84 ? 2.185 -6.341 -12.101 1.00 95.06 84 TYR A O 1
ATOM 667 N N . GLU A 1 85 ? 3.388 -7.670 -13.443 1.00 95.81 85 GLU A N 1
ATOM 668 C CA . GLU A 1 85 ? 2.446 -8.793 -13.403 1.00 95.81 85 GLU A CA 1
ATOM 669 C C . GLU A 1 85 ? 2.354 -9.380 -11.989 1.00 95.81 85 GLU A C 1
ATOM 671 O O . GLU A 1 85 ? 1.262 -9.612 -11.477 1.00 95.81 85 GLU A O 1
ATOM 676 N N . GLN A 1 86 ? 3.484 -9.518 -11.298 1.00 97.94 86 GLN A N 1
ATOM 677 C CA . GLN A 1 86 ? 3.533 -9.940 -9.901 1.00 97.94 86 GLN A CA 1
ATOM 678 C C . GLN A 1 86 ? 2.834 -8.941 -8.975 1.00 97.94 86 GLN A C 1
ATOM 680 O O . GLN A 1 86 ? 2.142 -9.359 -8.050 1.00 97.94 86 GLN A O 1
ATOM 685 N N . VAL A 1 87 ? 2.961 -7.633 -9.229 1.00 97.81 87 VAL A N 1
ATOM 686 C CA . VAL A 1 87 ? 2.224 -6.603 -8.473 1.00 97.81 87 VAL A CA 1
ATOM 687 C C . VAL A 1 87 ? 0.717 -6.751 -8.684 1.00 97.81 87 VAL A C 1
ATOM 689 O O . VAL A 1 87 ? -0.041 -6.726 -7.714 1.00 97.81 87 VAL A O 1
ATOM 692 N N . LYS A 1 88 ? 0.283 -6.970 -9.930 1.00 96.56 88 LYS A N 1
ATOM 693 C CA . LYS A 1 88 ? -1.125 -7.215 -10.258 1.00 96.56 88 LYS A CA 1
ATOM 694 C C . LYS A 1 88 ? -1.659 -8.480 -9.578 1.00 96.56 88 LYS A C 1
ATOM 696 O O . LYS A 1 88 ? -2.729 -8.436 -8.985 1.00 96.56 88 LYS A O 1
ATOM 701 N N . ASN A 1 89 ? -0.888 -9.566 -9.566 1.00 97.50 89 ASN A N 1
ATOM 702 C CA . ASN A 1 89 ? -1.269 -10.804 -8.880 1.00 97.50 89 ASN A CA 1
ATOM 703 C C . ASN A 1 89 ? -1.482 -10.594 -7.371 1.00 97.50 89 ASN A C 1
ATOM 705 O O . ASN A 1 89 ? -2.350 -11.232 -6.783 1.00 97.50 89 ASN A O 1
ATOM 709 N N . VAL A 1 90 ? -0.719 -9.692 -6.737 1.00 98.06 90 VAL A N 1
ATOM 710 C CA . VAL A 1 90 ? -0.969 -9.304 -5.340 1.00 98.06 90 VAL A CA 1
ATOM 711 C C . VAL A 1 90 ? -2.284 -8.537 -5.217 1.00 98.06 90 VAL A C 1
ATOM 713 O O . VAL A 1 90 ? -3.075 -8.832 -4.324 1.00 98.06 90 VAL A O 1
ATOM 716 N N . ALA A 1 91 ? -2.537 -7.576 -6.108 1.00 97.31 91 ALA A N 1
ATOM 717 C CA . ALA A 1 91 ? -3.778 -6.806 -6.120 1.00 97.31 91 ALA A CA 1
ATOM 718 C C . ALA A 1 91 ? -5.022 -7.688 -6.335 1.00 97.31 91 ALA A C 1
ATOM 720 O O . ALA A 1 91 ? -6.058 -7.426 -5.731 1.00 97.31 91 ALA A O 1
ATOM 721 N N . ASP A 1 92 ? -4.913 -8.770 -7.111 1.00 97.00 92 ASP A N 1
ATOM 722 C CA . ASP A 1 92 ? -6.019 -9.689 -7.411 1.00 97.00 92 ASP A CA 1
ATOM 723 C C . ASP A 1 92 ? -6.595 -10.410 -6.178 1.00 97.00 92 ASP A C 1
ATOM 725 O O . ASP A 1 92 ? -7.751 -10.842 -6.209 1.00 97.00 92 ASP A O 1
ATOM 729 N N . TYR A 1 93 ? -5.835 -10.512 -5.079 1.00 97.00 93 TYR A N 1
ATOM 730 C CA . TYR A 1 93 ? -6.340 -11.045 -3.805 1.00 97.00 93 TYR A CA 1
ATOM 731 C C . TYR A 1 93 ? -7.311 -10.093 -3.092 1.00 97.00 93 TYR A C 1
ATOM 733 O O . TYR A 1 93 ? -8.042 -10.521 -2.198 1.00 97.00 93 TYR A O 1
ATOM 741 N N . TYR A 1 94 ? -7.337 -8.819 -3.483 1.00 96.25 94 TYR A N 1
ATOM 742 C CA . TYR A 1 94 ? -8.124 -7.765 -2.855 1.00 96.25 94 TYR A CA 1
ATOM 743 C C . TYR A 1 94 ? -9.129 -7.222 -3.880 1.00 96.25 94 TYR A C 1
ATOM 745 O O . TYR A 1 94 ? -8.730 -6.518 -4.808 1.00 96.25 94 TYR A O 1
ATOM 753 N N . PRO A 1 95 ? -10.436 -7.521 -3.748 1.00 94.06 95 PRO A N 1
ATOM 754 C CA . PRO A 1 95 ? -11.432 -7.179 -4.768 1.00 94.06 95 PRO A CA 1
ATOM 755 C C . PRO A 1 95 ? -11.441 -5.699 -5.177 1.00 94.06 95 PRO A C 1
ATOM 757 O O . 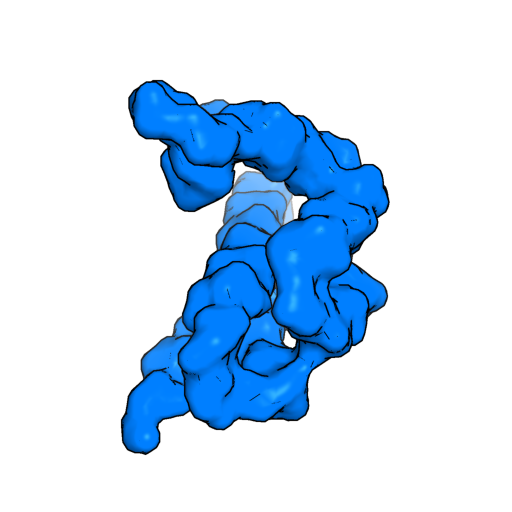PRO A 1 95 ? -11.601 -5.388 -6.354 1.00 94.06 95 PRO A O 1
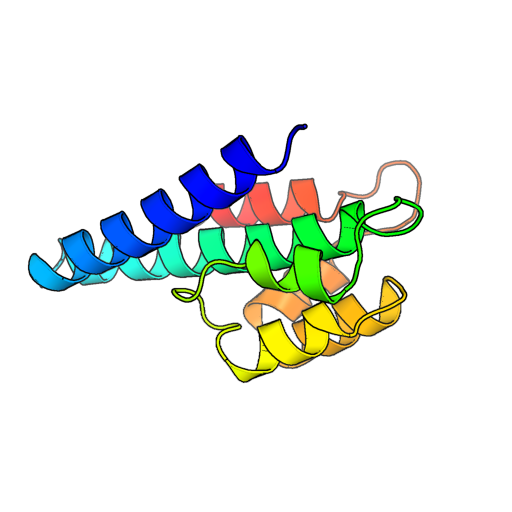ATOM 760 N N . GLU A 1 96 ? -11.229 -4.798 -4.218 1.00 91.19 96 GLU A N 1
ATOM 761 C CA . GLU A 1 96 ? -11.124 -3.354 -4.453 1.00 91.19 96 GLU A CA 1
ATOM 762 C C . GLU A 1 96 ? -9.926 -2.984 -5.342 1.00 91.19 96 GLU A C 1
ATOM 764 O O . GLU A 1 96 ? -10.078 -2.221 -6.293 1.00 91.19 96 GLU A O 1
ATOM 769 N N . TYR A 1 97 ? -8.754 -3.581 -5.111 1.00 95.94 97 TYR A N 1
ATOM 770 C CA . TYR A 1 97 ? -7.546 -3.296 -5.888 1.00 95.94 97 TYR A CA 1
ATOM 771 C C . TYR A 1 97 ? -7.573 -3.982 -7.246 1.00 95.94 97 TYR A C 1
ATOM 773 O O . TYR A 1 97 ? -7.188 -3.373 -8.244 1.00 95.94 97 TYR A O 1
ATOM 781 N N . LYS A 1 98 ? -8.111 -5.199 -7.318 1.00 95.12 98 LYS A N 1
ATOM 782 C CA . LYS A 1 98 ? -8.304 -5.925 -8.574 1.00 95.12 98 LYS A CA 1
ATOM 783 C C . LYS A 1 98 ? -9.006 -5.072 -9.635 1.00 95.12 98 LYS A C 1
ATOM 785 O O . LYS A 1 98 ? -8.497 -4.925 -10.743 1.00 95.12 98 LYS A O 1
ATOM 790 N N . LEU A 1 99 ? -10.133 -4.452 -9.283 1.00 92.31 99 LEU A N 1
ATOM 791 C CA . LEU A 1 99 ? -10.918 -3.624 -10.210 1.00 92.31 99 LEU A CA 1
ATOM 792 C C . LEU A 1 99 ? -10.158 -2.377 -10.693 1.00 92.31 99 LEU A C 1
ATOM 794 O O . LEU A 1 99 ? -10.353 -1.921 -11.824 1.00 92.31 99 LEU A O 1
ATOM 798 N N . LEU A 1 100 ? -9.287 -1.817 -9.850 1.00 93.00 100 LEU A N 1
ATOM 799 C CA . LEU A 1 100 ? -8.459 -0.663 -10.205 1.00 93.00 100 LEU A CA 1
ATOM 800 C C . LEU A 1 100 ? -7.371 -1.055 -11.208 1.00 93.00 100 LEU A C 1
ATOM 802 O O . LEU A 1 100 ? -7.181 -0.347 -12.197 1.00 93.00 100 LEU A O 1
ATOM 806 N N . PHE A 1 101 ? -6.730 -2.209 -11.005 1.00 93.75 101 PHE A N 1
ATOM 807 C CA . PHE A 1 101 ? -5.720 -2.750 -11.918 1.00 93.75 101 PHE A CA 1
ATOM 808 C C . PHE A 1 101 ? -6.312 -3.272 -13.235 1.00 93.75 101 PHE A C 1
ATOM 810 O O . PHE A 1 101 ? -5.694 -3.103 -14.281 1.00 93.75 101 PHE A O 1
ATOM 817 N N . GLU A 1 102 ? -7.499 -3.883 -13.229 1.00 90.12 102 GLU A N 1
ATOM 818 C CA . GLU A 1 102 ? -8.192 -4.308 -14.458 1.00 90.12 102 GLU A CA 1
ATOM 819 C C . GLU A 1 102 ? -8.646 -3.119 -15.315 1.00 90.12 102 GLU A C 1
ATOM 821 O O . GLU A 1 102 ? -8.660 -3.208 -16.541 1.00 90.12 102 GLU A O 1
ATOM 826 N N . GLY A 1 103 ? -9.002 -2.001 -14.675 1.00 80.56 103 GLY A N 1
ATOM 827 C CA . GLY A 1 103 ? -9.397 -0.768 -15.355 1.00 80.56 103 GLY A CA 1
ATOM 828 C C . GLY A 1 103 ? -8.233 0.113 -15.817 1.00 80.56 103 GLY A C 1
ATOM 829 O O . GLY A 1 103 ? -8.489 1.134 -16.455 1.00 80.56 103 GLY A O 1
ATOM 830 N N . ALA A 1 104 ? -6.989 -0.238 -15.483 1.00 84.81 104 ALA A N 1
ATOM 831 C CA . ALA A 1 104 ? -5.797 0.456 -15.954 1.00 84.81 104 ALA A CA 1
ATOM 832 C C . ALA A 1 104 ? -5.359 -0.149 -17.295 1.00 84.81 104 ALA A C 1
ATOM 834 O O . ALA A 1 104 ? -4.988 -1.322 -17.374 1.00 84.81 104 ALA A O 1
ATOM 835 N N . GLY A 1 105 ? -5.436 0.638 -18.365 1.00 78.69 105 GLY A N 1
ATOM 836 C CA . GLY A 1 105 ? -5.083 0.171 -19.704 1.00 78.69 105 GLY A CA 1
ATOM 837 C C . GLY A 1 105 ? -3.625 0.455 -20.063 1.00 78.69 105 GLY A C 1
ATOM 838 O O . GLY A 1 105 ? -2.950 1.268 -19.436 1.00 78.69 105 GLY A O 1
ATOM 839 N N . SER A 1 106 ? -3.124 -0.249 -21.080 1.00 71.75 106 SER A N 1
ATOM 840 C CA . SER A 1 106 ? -1.758 -0.079 -21.602 1.00 71.75 106 SER A CA 1
ATOM 841 C C . SER A 1 106 ? -1.715 0.676 -22.935 1.00 71.75 106 SER A C 1
ATOM 843 O O . SER A 1 106 ? -0.625 0.905 -23.461 1.00 71.75 106 SER A O 1
ATOM 845 N N . ASN A 1 107 ? -2.869 1.043 -23.509 1.00 78.38 107 ASN A N 1
ATOM 846 C CA . ASN A 1 107 ? -2.915 1.738 -24.791 1.00 78.38 107 ASN A CA 1
ATOM 847 C C . ASN A 1 107 ? -2.809 3.260 -24.614 1.00 78.38 107 ASN A C 1
ATOM 849 O O . ASN A 1 107 ? -3.229 3.807 -23.592 1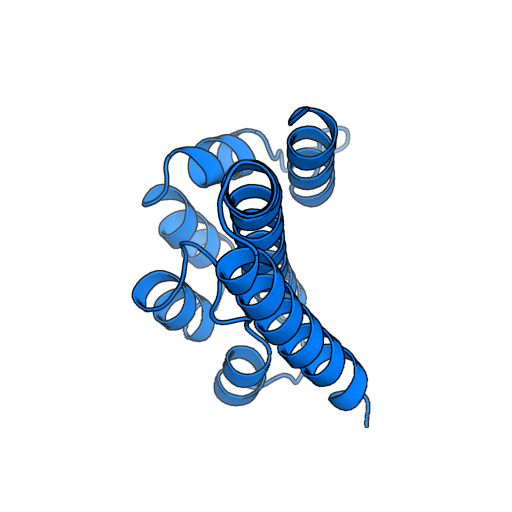.00 78.38 107 ASN A O 1
ATOM 853 N N . PRO A 1 108 ? -2.304 3.981 -25.631 1.00 74.06 108 PRO A N 1
ATOM 854 C CA . PRO A 1 108 ? -2.324 5.438 -25.635 1.00 74.06 108 PRO A CA 1
ATOM 855 C C . PRO A 1 108 ? -3.759 5.970 -25.500 1.00 74.06 108 PRO A C 1
ATOM 857 O O . PRO A 1 108 ? -4.595 5.723 -26.366 1.00 74.06 108 PRO A O 1
ATOM 860 N N . GLY A 1 109 ? -4.027 6.721 -24.429 1.00 76.62 109 GLY A N 1
ATOM 861 C CA . GLY A 1 109 ? -5.350 7.278 -24.123 1.00 76.62 109 GLY A CA 1
ATOM 862 C C . GLY A 1 109 ? -6.164 6.481 -23.099 1.00 76.62 109 GLY A C 1
ATOM 863 O O . GLY A 1 109 ? -7.199 6.979 -22.656 1.00 76.62 109 GLY A O 1
ATOM 864 N N . ASP A 1 110 ? -5.696 5.299 -22.686 1.00 86.00 110 ASP A N 1
ATOM 865 C CA . ASP A 1 110 ? -6.267 4.591 -21.541 1.00 86.00 110 ASP A CA 1
ATOM 866 C C . ASP A 1 110 ? -5.893 5.302 -20.230 1.00 86.00 110 ASP A C 1
ATOM 868 O O . ASP A 1 110 ? -4.842 5.939 -20.123 1.00 86.00 110 ASP A O 1
ATOM 872 N N . LYS A 1 111 ? -6.747 5.167 -19.210 1.00 87.06 111 LYS A N 1
ATOM 873 C CA . LYS A 1 111 ? -6.439 5.667 -17.866 1.00 87.06 111 LYS A CA 1
ATOM 874 C C . LYS A 1 111 ? -5.281 4.878 -17.273 1.00 87.06 111 LYS A C 1
ATOM 876 O O . LYS A 1 111 ? -5.281 3.644 -17.306 1.00 87.06 111 LYS A O 1
ATOM 881 N N . THR A 1 112 ? -4.331 5.595 -16.688 1.00 89.94 112 THR A N 1
ATOM 882 C CA . THR A 1 112 ? -3.233 4.983 -15.945 1.00 89.94 112 THR A CA 1
ATOM 883 C C . THR A 1 112 ? -3.732 4.439 -14.608 1.00 89.94 112 THR A C 1
ATOM 885 O O . THR A 1 112 ? -4.789 4.826 -14.112 1.00 89.94 112 THR A O 1
ATOM 888 N N . LEU A 1 113 ? -2.956 3.553 -13.981 1.00 90.62 113 LEU A N 1
ATOM 889 C CA . LEU A 1 113 ? -3.272 3.079 -12.632 1.00 90.62 113 LEU A CA 1
ATOM 890 C C . LEU A 1 113 ? -3.332 4.237 -11.617 1.00 90.62 113 LEU A C 1
ATOM 892 O O . LEU A 1 113 ? -4.180 4.223 -10.729 1.00 90.62 113 LEU A O 1
ATOM 896 N N . GLU A 1 114 ? -2.474 5.252 -11.767 1.00 89.38 114 GLU A N 1
ATOM 897 C CA . GLU A 1 114 ? -2.506 6.456 -10.928 1.00 89.38 114 GLU A CA 1
ATOM 898 C C . GLU A 1 114 ? -3.815 7.237 -11.104 1.00 89.38 114 GLU A C 1
ATOM 900 O O . GLU A 1 114 ? -4.428 7.603 -10.101 1.00 89.38 114 GLU A O 1
ATOM 905 N N . ASP A 1 115 ? -4.302 7.402 -12.342 1.00 90.62 115 ASP A N 1
ATOM 906 C CA . ASP A 1 115 ? -5.601 8.042 -12.609 1.00 90.62 115 ASP A CA 1
ATOM 907 C C . ASP A 1 115 ? -6.747 7.275 -11.938 1.00 90.62 115 ASP A C 1
ATOM 909 O O . ASP A 1 115 ? -7.666 7.867 -11.378 1.00 90.62 115 ASP A O 1
ATOM 913 N N . ARG A 1 116 ? -6.692 5.938 -11.962 1.00 91.75 116 ARG A N 1
ATOM 914 C CA . ARG A 1 116 ? -7.711 5.078 -11.342 1.00 91.75 116 ARG A CA 1
ATOM 915 C C . ARG A 1 116 ? -7.684 5.166 -9.820 1.00 91.75 116 ARG A C 1
ATOM 917 O O . ARG A 1 116 ? -8.747 5.228 -9.208 1.00 91.75 116 ARG A O 1
ATOM 924 N N . PHE A 1 117 ? -6.497 5.197 -9.212 1.00 92.69 117 PHE A N 1
ATOM 925 C CA . PHE A 1 117 ? -6.372 5.422 -7.773 1.00 92.69 117 PHE A CA 1
ATOM 926 C C . PHE A 1 117 ? -6.907 6.797 -7.367 1.00 92.69 117 PHE A C 1
ATOM 928 O O . PHE A 1 117 ? -7.617 6.888 -6.370 1.00 92.69 117 PHE A O 1
ATOM 935 N N . PHE A 1 118 ? -6.617 7.837 -8.152 1.00 88.75 118 PHE A N 1
ATOM 936 C CA . PHE A 1 118 ? -7.138 9.180 -7.909 1.00 88.75 118 PHE A CA 1
ATOM 937 C C . PHE A 1 118 ? -8.666 9.237 -8.038 1.00 88.75 118 PHE A C 1
ATOM 939 O O . PHE A 1 118 ? -9.343 9.824 -7.202 1.00 88.75 118 PHE A O 1
ATOM 946 N N . GLU A 1 119 ? -9.240 8.583 -9.050 1.00 89.94 119 GLU A N 1
ATOM 947 C CA . GLU A 1 119 ? -10.696 8.493 -9.203 1.00 89.94 119 GLU A CA 1
ATOM 948 C C . GLU A 1 119 ? -11.368 7.801 -8.023 1.00 89.94 119 GLU A C 1
ATOM 950 O O . GLU A 1 119 ? -12.406 8.275 -7.569 1.00 89.94 119 GLU A O 1
ATOM 955 N N . HIS A 1 120 ? -10.778 6.711 -7.526 1.00 89.06 120 HIS A N 1
ATOM 956 C CA . HIS A 1 120 ? -11.287 6.023 -6.344 1.00 89.06 120 HIS A CA 1
ATOM 957 C C . HIS A 1 120 ? -11.268 6.945 -5.121 1.00 89.06 120 HIS A C 1
ATOM 959 O O . HIS A 1 120 ? -12.303 7.112 -4.482 1.00 89.06 120 HIS A O 1
ATOM 965 N N . GLU A 1 121 ? -10.142 7.621 -4.876 1.00 84.62 121 GLU A N 1
ATOM 966 C CA . GLU A 1 121 ? -9.974 8.571 -3.769 1.00 84.62 121 GLU A CA 1
ATOM 967 C C . GLU A 1 121 ? -11.002 9.714 -3.805 1.00 84.62 121 GLU A C 1
ATOM 969 O O . GLU A 1 121 ? -11.565 10.066 -2.776 1.00 84.62 121 GLU A O 1
ATOM 974 N N . VAL A 1 122 ? -11.288 10.276 -4.985 1.00 83.69 122 VAL A N 1
ATOM 975 C CA . VAL A 1 122 ? -12.261 11.377 -5.141 1.00 83.69 122 VAL A CA 1
ATOM 976 C C . VAL A 1 122 ? -13.714 10.889 -5.079 1.00 83.69 122 VAL A C 1
ATOM 978 O O . VAL A 1 122 ? -14.620 11.673 -4.796 1.00 83.69 122 VAL A O 1
ATOM 981 N N . SER A 1 123 ? -13.959 9.613 -5.385 1.00 77.19 123 SER A N 1
ATOM 982 C CA . SER A 1 123 ? -15.305 9.032 -5.406 1.00 77.19 123 SER A CA 1
ATOM 983 C C . SER A 1 123 ? -15.814 8.562 -4.043 1.00 77.19 123 SER A C 1
ATOM 985 O O . SER A 1 123 ? -17.025 8.391 -3.903 1.00 77.19 123 SER A O 1
ATOM 987 N N . GLU A 1 124 ? -14.927 8.368 -3.064 1.00 60.72 124 GLU A N 1
ATOM 988 C CA . GLU A 1 124 ? -15.285 8.027 -1.683 1.00 60.72 124 GLU A CA 1
ATOM 989 C C . GLU A 1 124 ? -15.677 9.317 -0.917 1.00 60.72 124 GLU A C 1
ATOM 991 O O . GLU A 1 124 ? -14.845 10.218 -0.784 1.00 60.72 124 GLU A O 1
ATOM 996 N N . PRO A 1 125 ? -16.946 9.467 -0.481 1.00 47.97 125 PRO A N 1
ATOM 997 C CA . PRO A 1 125 ? -17.451 10.662 0.203 1.00 47.97 125 PRO A CA 1
ATOM 998 C C . PRO A 1 125 ? -17.079 10.761 1.690 1.00 47.97 125 PRO A C 1
ATOM 1000 O O . PRO A 1 125 ? -16.981 9.714 2.370 1.00 47.97 125 PRO A O 1
#

pLDDT: mean 91.38, std 10.54, range [44.97, 98.44]

Sequence (125 aa):
KNAHLPSLFQAYLESFYKFCKTLGGTTADAMCPILEFEADRRAFIITINSFGTELSKEDRAKLFPHCGKLYPEGLAQLARADDYEQVKNVADYYPEYKLLFEGAGSNPGDKTLEDRFFEHEVSEP

Secondary structure (DSSP, 8-state):
---HHHHHHHHHHHHHHHHHHHH-HHHHHHHHHHHHHHHHHHHHHHHHHHTTSS--HHHHHTT--SSSTTTTHHHHHHHH--SHHHHHHHHTTSHHHHHHHHT---STTSPPHHHHHHHHHHH--